Protein AF-A0A2Z3GIU0-F1 (afdb_monomer_lite)

Secondary structure (DSSP, 8-state):
---------HHHHHHHHHHHHHHHHHHHHHHHHHSHHHHHHHHHHHHHHHSEEEEETTEEEEEEEEEEEEEEEE-SSS-EEEEEEEEEEEEEESS--TT-EEEEEEHHHHHHHHHHHHHHHHHHHSPP-

Foldseek 3Di:
DDPPPDDDDVVVVVVVVVVVLLVLCVVLVVCCVVPVLVSLVSLLVNLVVQFKWWDAQFWTWHFDAAKFWKWKWWPLPHTDTDTDIDGGDTDITHRDDRSTTMMIGTPVSVVSSVVSVVVSVVVVPDPDD

Structure (mmCIF, N/CA/C/O backbone):
data_AF-A0A2Z3GIU0-F1
#
_entry.id   AF-A0A2Z3GIU0-F1
#
loop_
_atom_site.group_PDB
_atom_site.id
_atom_site.type_symbol
_atom_site.label_atom_id
_atom_site.label_alt_id
_atom_site.label_comp_id
_atom_site.label_asym_id
_atom_site.label_entity_id
_atom_site.label_seq_id
_atom_site.pdbx_PDB_ins_code
_atom_site.Cartn_x
_atom_site.Cartn_y
_atom_site.Cartn_z
_atom_site.occupancy
_atom_site.B_iso_or_equiv
_atom_site.auth_seq_id
_atom_site.auth_comp_id
_atom_site.auth_asym_id
_atom_site.auth_atom_id
_atom_site.pdbx_PDB_model_num
ATOM 1 N N . MET A 1 1 ? 1.216 46.117 -12.557 1.00 43.56 1 MET A N 1
ATOM 2 C CA . MET A 1 1 ? 1.687 44.964 -11.764 1.00 43.56 1 MET A CA 1
ATOM 3 C C . MET A 1 1 ? 1.303 43.707 -12.533 1.00 43.56 1 MET A C 1
ATOM 5 O O . MET A 1 1 ? 0.147 43.316 -12.497 1.00 43.56 1 MET A O 1
ATOM 9 N N . VAL A 1 2 ? 2.209 43.171 -13.357 1.00 43.62 2 VAL A N 1
ATOM 10 C CA . VAL A 1 2 ? 1.946 41.941 -14.123 1.00 43.62 2 VAL A CA 1
ATOM 11 C C . VAL A 1 2 ? 2.096 40.780 -13.147 1.00 43.62 2 VAL A C 1
ATOM 13 O O . VAL A 1 2 ? 3.169 40.601 -12.576 1.00 43.62 2 VAL A O 1
ATOM 16 N N . ALA A 1 3 ? 1.016 40.040 -12.898 1.00 50.03 3 ALA A N 1
ATOM 17 C CA . ALA A 1 3 ? 1.093 38.806 -12.133 1.00 50.03 3 ALA A CA 1
ATOM 18 C C . ALA A 1 3 ? 1.968 37.824 -12.920 1.00 50.03 3 ALA A C 1
ATOM 20 O O . ALA A 1 3 ? 1.613 37.403 -14.020 1.00 50.03 3 ALA A O 1
ATOM 21 N N . HIS A 1 4 ? 3.140 37.508 -12.380 1.00 51.22 4 HIS A N 1
ATOM 22 C CA . HIS A 1 4 ? 4.014 36.488 -12.933 1.00 51.22 4 HIS A CA 1
ATOM 23 C C . HIS A 1 4 ? 3.329 35.137 -12.690 1.00 51.22 4 HIS A C 1
ATOM 25 O O . HIS A 1 4 ? 3.428 34.569 -11.606 1.00 51.22 4 HIS A O 1
ATOM 31 N N . VAL A 1 5 ? 2.566 34.649 -13.670 1.00 61.22 5 VAL A N 1
ATOM 32 C CA . VAL A 1 5 ? 1.986 33.303 -13.615 1.00 61.22 5 VAL A CA 1
ATOM 33 C C . VAL A 1 5 ? 3.149 32.330 -13.749 1.00 61.22 5 VAL A C 1
ATOM 35 O O . VAL A 1 5 ? 3.706 32.148 -14.831 1.00 61.22 5 VAL A O 1
ATOM 38 N N . GLN A 1 6 ? 3.597 31.776 -12.626 1.00 70.44 6 GLN A N 1
ATOM 39 C CA . GLN A 1 6 ? 4.570 30.696 -12.645 1.00 70.44 6 GLN A CA 1
ATOM 40 C C . GLN A 1 6 ? 3.846 29.434 -13.110 1.00 70.44 6 GLN A C 1
ATOM 42 O O . GLN A 1 6 ? 2.909 28.969 -12.462 1.00 70.44 6 GLN A O 1
ATOM 47 N N . ASN A 1 7 ? 4.255 28.902 -14.261 1.00 77.06 7 ASN A N 1
ATOM 48 C CA . ASN A 1 7 ? 3.753 27.627 -14.753 1.00 77.06 7 ASN A CA 1
ATOM 49 C C . ASN A 1 7 ? 4.174 26.528 -13.772 1.00 77.06 7 ASN A C 1
ATOM 51 O O . ASN A 1 7 ? 5.360 26.214 -13.654 1.00 77.06 7 ASN A O 1
ATOM 55 N N . VAL A 1 8 ? 3.210 25.945 -13.059 1.00 75.81 8 VAL A N 1
ATOM 56 C CA . VAL A 1 8 ? 3.462 24.768 -12.224 1.00 75.81 8 VAL A CA 1
ATOM 57 C C . VAL A 1 8 ? 3.662 23.581 -13.157 1.00 75.81 8 VAL A C 1
ATOM 59 O O . VAL A 1 8 ? 2.750 23.191 -13.884 1.00 75.81 8 VAL A O 1
ATOM 62 N N . SER A 1 9 ? 4.865 23.010 -13.157 1.00 86.12 9 SER A N 1
ATOM 63 C CA . SER A 1 9 ? 5.136 21.795 -13.926 1.00 86.12 9 SER A CA 1
ATOM 64 C C . SER A 1 9 ? 4.285 20.631 -13.409 1.00 86.12 9 SER A C 1
ATOM 66 O O . SER A 1 9 ? 4.146 20.444 -12.198 1.00 86.12 9 SER A O 1
ATOM 68 N N . GLY A 1 10 ? 3.751 19.812 -14.321 1.00 82.44 10 GLY A N 1
ATOM 69 C CA . GLY A 1 10 ? 2.910 18.659 -13.978 1.00 82.44 10 GLY A CA 1
ATOM 70 C C . GLY A 1 10 ? 3.590 17.656 -13.039 1.00 82.44 10 GLY A C 1
ATOM 71 O O . GLY A 1 10 ? 2.916 17.008 -12.242 1.00 82.44 10 GLY A O 1
ATOM 72 N N . ILE A 1 11 ? 4.927 17.586 -13.052 1.00 82.00 11 ILE A N 1
ATOM 73 C CA . ILE A 1 11 ? 5.685 16.723 -12.136 1.00 82.00 11 ILE A CA 1
ATOM 74 C C . ILE A 1 11 ? 5.531 17.143 -10.668 1.00 82.00 11 ILE A C 1
ATOM 76 O O . ILE A 1 11 ? 5.440 16.286 -9.793 1.00 82.00 11 ILE A O 1
ATOM 80 N N . TYR A 1 12 ? 5.431 18.446 -10.382 1.00 85.81 12 TYR A N 1
ATOM 81 C CA . TYR A 1 12 ? 5.227 18.926 -9.014 1.00 85.81 12 TYR A CA 1
ATOM 82 C C . TYR A 1 12 ? 3.835 18.561 -8.502 1.00 85.81 12 TYR A C 1
ATOM 84 O O . TYR A 1 12 ? 3.692 18.166 -7.348 1.00 85.81 12 TYR A O 1
ATOM 92 N N . LEU A 1 13 ? 2.820 18.628 -9.368 1.00 88.12 13 LEU A N 1
ATOM 93 C CA . LEU A 1 13 ? 1.462 18.204 -9.027 1.00 88.12 13 LEU A CA 1
ATOM 94 C C . LEU A 1 13 ? 1.406 16.705 -8.712 1.00 88.12 13 LEU A C 1
ATOM 96 O O . LEU A 1 13 ? 0.768 16.317 -7.737 1.00 88.12 13 LEU A O 1
ATOM 100 N N . LEU A 1 14 ? 2.117 15.881 -9.488 1.00 84.75 14 LEU A N 1
ATOM 101 C CA . LEU A 1 14 ? 2.254 14.446 -9.227 1.00 84.75 14 LEU A CA 1
ATOM 102 C C . LEU A 1 14 ? 2.892 14.179 -7.861 1.00 84.75 14 LEU A C 1
ATOM 104 O O . LEU A 1 14 ? 2.320 13.442 -7.065 1.00 84.75 14 LEU A O 1
ATOM 108 N N . ILE A 1 15 ? 4.019 14.825 -7.549 1.00 85.25 15 ILE A N 1
ATOM 109 C CA . ILE A 1 15 ? 4.698 14.656 -6.254 1.00 85.25 15 ILE A CA 1
ATOM 110 C C . ILE A 1 15 ? 3.778 15.054 -5.092 1.00 85.25 15 ILE A C 1
ATOM 112 O O . ILE A 1 15 ? 3.679 14.327 -4.106 1.00 85.25 15 ILE A O 1
ATOM 116 N N . VAL A 1 16 ? 3.065 16.180 -5.202 1.00 89.94 16 VAL A N 1
ATOM 117 C CA . VAL A 1 16 ? 2.114 16.610 -4.164 1.00 89.94 16 VAL A CA 1
ATOM 118 C C . VAL A 1 16 ? 0.991 15.589 -4.001 1.00 89.94 16 VAL A C 1
ATOM 120 O O . VAL A 1 16 ? 0.696 15.185 -2.877 1.00 89.94 16 VAL A O 1
ATOM 123 N N . ALA A 1 17 ? 0.397 15.127 -5.103 1.00 87.88 17 ALA A N 1
ATOM 124 C CA . ALA A 1 17 ? -0.641 14.103 -5.063 1.00 87.88 17 ALA A CA 1
ATOM 125 C C . ALA A 1 17 ? -0.147 12.817 -4.381 1.00 87.88 17 ALA A C 1
ATOM 127 O O . ALA A 1 17 ? -0.884 12.221 -3.604 1.00 87.88 17 ALA A O 1
ATOM 128 N N . MET A 1 18 ? 1.110 12.431 -4.604 1.00 84.38 18 MET A N 1
ATOM 129 C CA . MET A 1 18 ? 1.739 11.250 -4.008 1.00 84.38 18 MET A CA 1
ATOM 130 C C . MET A 1 18 ? 1.948 11.380 -2.499 1.00 84.38 18 MET A C 1
ATOM 132 O O . MET A 1 18 ? 1.606 10.471 -1.747 1.00 84.38 18 MET A O 1
ATOM 136 N N . VAL A 1 19 ? 2.452 12.524 -2.037 1.00 86.94 19 VAL A N 1
ATOM 137 C CA . VAL A 1 19 ? 2.600 12.786 -0.597 1.00 86.94 19 VAL A CA 1
ATOM 138 C C . VAL A 1 19 ? 1.236 12.783 0.092 1.00 86.94 19 VAL A C 1
ATOM 140 O O . VAL A 1 19 ? 1.080 12.199 1.165 1.00 86.94 19 VAL A O 1
ATOM 143 N N . LEU A 1 20 ? 0.226 13.387 -0.540 1.00 91.00 20 LEU A N 1
ATOM 144 C CA . LEU A 1 20 ? -1.147 13.359 -0.037 1.00 91.00 20 LEU A CA 1
ATOM 145 C C . LEU A 1 20 ? -1.721 11.940 -0.022 1.00 91.00 20 LEU A C 1
ATOM 147 O O . LEU A 1 20 ? -2.447 11.590 0.905 1.00 91.00 20 LEU A O 1
ATOM 151 N N . TRP A 1 21 ? -1.378 11.122 -1.015 1.00 88.75 21 TRP A N 1
ATOM 152 C CA . TRP A 1 21 ? -1.809 9.733 -1.109 1.00 88.75 21 TRP A CA 1
ATOM 153 C C . TRP A 1 21 ? -1.237 8.871 0.025 1.00 88.75 21 TRP A C 1
ATOM 155 O O . TRP A 1 21 ? -1.971 8.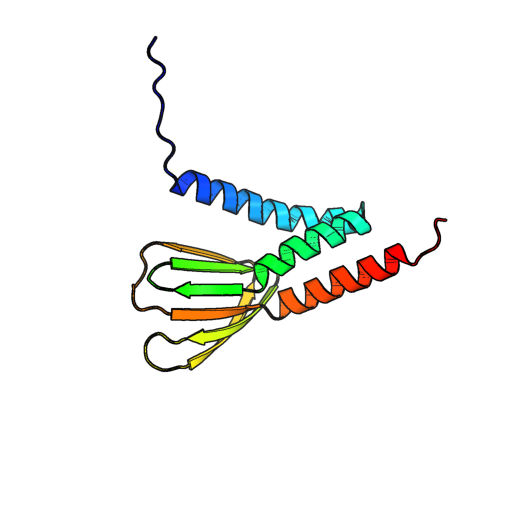141 0.692 1.00 88.75 21 TRP A O 1
ATOM 165 N N . GLU A 1 22 ? 0.056 9.005 0.319 1.00 86.94 22 GLU A N 1
ATOM 166 C CA . GLU A 1 22 ? 0.664 8.350 1.484 1.00 86.94 22 GLU A CA 1
ATOM 167 C C . GLU A 1 22 ? 0.060 8.857 2.800 1.00 86.94 22 GLU A C 1
ATOM 169 O O . GLU A 1 22 ? -0.278 8.072 3.690 1.00 86.94 22 GLU A O 1
ATOM 174 N N . GLY A 1 23 ? -0.171 10.170 2.903 1.00 91.19 23 GLY A N 1
ATOM 175 C CA . GLY A 1 23 ? -0.866 10.767 4.042 1.00 91.19 23 GLY A CA 1
ATOM 176 C C . GLY A 1 23 ? -2.281 10.210 4.235 1.00 91.19 23 GLY A C 1
ATOM 177 O O . GLY A 1 23 ? -2.689 9.936 5.365 1.00 91.19 23 GLY A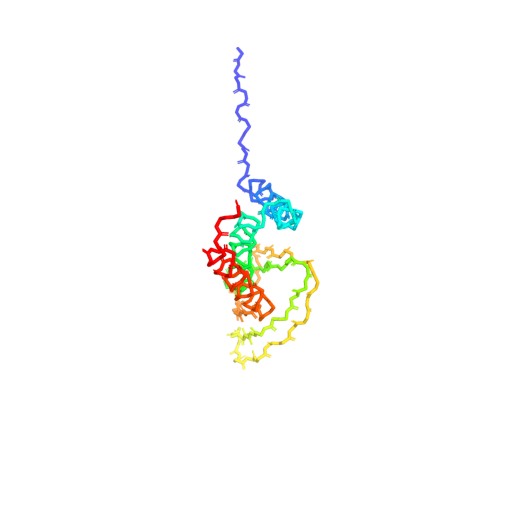 O 1
ATOM 178 N N . PHE A 1 24 ? -3.015 9.974 3.144 1.00 92.94 24 PHE A N 1
ATOM 179 C CA . PHE A 1 24 ? -4.338 9.351 3.168 1.00 92.94 24 PHE A CA 1
ATOM 180 C C . PHE A 1 24 ? -4.290 7.930 3.740 1.00 92.94 24 PHE A C 1
ATOM 182 O O . PHE A 1 24 ? -5.132 7.571 4.568 1.00 92.94 24 PHE A O 1
ATOM 189 N N . SER A 1 25 ? -3.282 7.143 3.367 1.00 93.50 25 SER A N 1
ATOM 190 C CA . SER A 1 25 ? -3.073 5.799 3.911 1.00 93.50 25 SER A CA 1
ATOM 191 C C . SER A 1 25 ? -2.868 5.808 5.426 1.00 93.50 25 SER A C 1
ATOM 193 O O . SER A 1 25 ? -3.530 5.061 6.151 1.00 93.50 25 SER A O 1
ATOM 195 N N . ILE A 1 26 ? -2.020 6.715 5.922 1.00 93.44 26 ILE A N 1
ATOM 196 C CA . ILE A 1 26 ? -1.777 6.890 7.360 1.00 93.44 26 ILE A CA 1
ATOM 197 C C . ILE A 1 26 ? -3.061 7.337 8.069 1.00 93.44 26 ILE A C 1
ATOM 199 O O . ILE A 1 26 ? -3.401 6.795 9.119 1.00 93.44 26 ILE A O 1
ATOM 203 N N . TYR A 1 27 ? -3.807 8.278 7.483 1.00 95.56 27 TYR A N 1
ATOM 204 C CA . TYR A 1 27 ? -5.066 8.783 8.038 1.00 95.56 27 TYR A CA 1
ATOM 205 C C . TYR A 1 27 ? -6.135 7.692 8.199 1.00 95.56 27 TYR A C 1
ATOM 207 O O . TYR A 1 27 ? -6.891 7.703 9.174 1.00 95.56 27 TYR A O 1
ATOM 215 N N . CYS A 1 28 ? -6.189 6.726 7.279 1.00 94.69 28 CYS A N 1
ATOM 216 C CA . CYS A 1 28 ? -7.150 5.628 7.349 1.00 94.69 28 CYS A CA 1
ATOM 217 C C . CYS A 1 28 ? -7.012 4.805 8.642 1.00 94.69 28 CYS A C 1
ATOM 219 O O . CYS A 1 28 ? -8.029 4.410 9.210 1.00 94.69 28 CYS A O 1
ATOM 221 N N . GLY A 1 29 ? -5.787 4.592 9.140 1.00 90.75 29 GLY A N 1
ATOM 222 C CA . GLY A 1 29 ? -5.514 3.759 10.318 1.00 90.75 29 GLY A CA 1
ATOM 223 C C . GLY A 1 29 ? -6.236 4.228 11.591 1.00 90.75 29 GLY A C 1
ATOM 224 O O . GLY A 1 29 ? -7.112 3.515 12.086 1.00 90.75 29 GLY A O 1
ATOM 225 N N . PRO A 1 30 ? -5.944 5.431 12.121 1.00 95.94 30 PRO A N 1
ATOM 226 C CA . PRO A 1 30 ? -6.639 5.973 13.289 1.00 95.94 30 PRO A CA 1
ATOM 227 C C . PRO A 1 30 ? -8.151 6.107 13.082 1.00 95.94 30 PRO A C 1
ATOM 229 O O . PRO A 1 30 ? -8.924 5.933 14.026 1.00 95.94 30 PRO A O 1
ATOM 232 N N . LEU A 1 31 ? -8.599 6.372 11.850 1.00 96.25 31 LEU A N 1
ATOM 233 C CA . LEU A 1 31 ? -10.022 6.508 11.557 1.00 96.25 31 LEU A CA 1
ATOM 234 C C . LEU A 1 31 ? -10.785 5.189 11.728 1.00 96.25 31 LEU A C 1
ATOM 236 O O . LEU A 1 31 ? -11.953 5.220 12.108 1.00 96.25 31 LEU A O 1
ATOM 240 N N . VAL A 1 32 ? -10.149 4.035 11.502 1.00 95.75 32 VAL A N 1
ATOM 241 C CA . VAL A 1 32 ? -10.747 2.721 11.805 1.00 95.75 32 VAL A CA 1
ATOM 242 C C . VAL A 1 32 ? -11.015 2.572 13.305 1.00 95.75 32 VAL A C 1
ATOM 244 O O . VAL A 1 32 ? -12.004 1.953 13.682 1.00 95.75 32 VAL A O 1
ATOM 247 N N . LEU A 1 33 ? -10.189 3.177 14.162 1.00 95.19 33 LEU A N 1
ATOM 248 C CA . LEU A 1 33 ? -10.363 3.121 15.617 1.00 95.19 33 LEU A CA 1
ATOM 249 C C . LEU A 1 33 ? -11.425 4.112 16.116 1.00 95.19 33 LEU A C 1
ATOM 251 O O . LEU A 1 33 ? -12.182 3.797 17.026 1.00 95.19 33 LEU A O 1
ATOM 255 N N . GLN A 1 34 ? -11.490 5.305 15.520 1.00 95.81 34 GLN A N 1
ATOM 256 C CA . GLN A 1 34 ? -12.391 6.380 15.959 1.00 95.81 34 GLN A CA 1
ATOM 257 C C . GLN A 1 34 ? -13.787 6.301 15.328 1.00 95.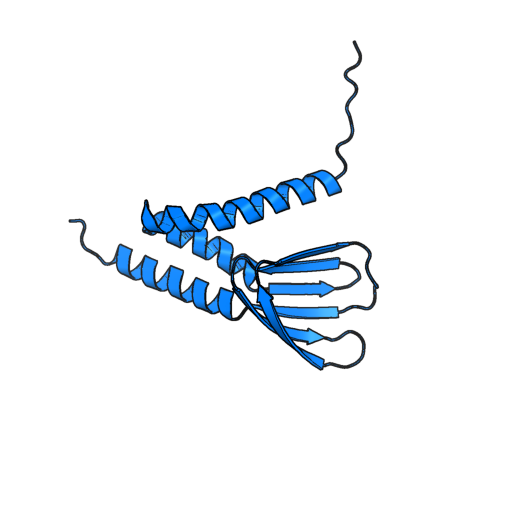81 34 GLN A C 1
ATOM 259 O O . GLN A 1 34 ? -14.788 6.603 15.969 1.00 95.81 34 GLN A O 1
ATOM 264 N N . GLN A 1 35 ? -13.859 5.944 14.044 1.00 95.81 35 GLN A N 1
ATOM 265 C CA . GLN A 1 35 ? -15.088 5.889 13.248 1.00 95.81 35 GLN A CA 1
ATOM 266 C C . GLN A 1 35 ? -15.076 4.618 12.382 1.00 95.81 35 GLN A C 1
ATOM 268 O O . GLN A 1 35 ? -14.928 4.717 11.159 1.00 95.81 35 GLN A O 1
ATOM 273 N N . PRO A 1 36 ? -15.252 3.420 12.974 1.00 94.50 36 PRO A N 1
ATOM 274 C CA . PRO A 1 36 ? -14.947 2.145 12.323 1.00 94.50 36 PRO A CA 1
ATOM 275 C C . PRO A 1 36 ? -15.568 1.970 10.939 1.00 94.50 36 PRO A C 1
ATOM 277 O O . PRO A 1 36 ? -14.872 1.651 9.979 1.00 94.50 36 PRO A O 1
ATOM 280 N N . ALA A 1 37 ? -16.859 2.272 10.785 1.00 95.19 37 ALA A N 1
ATOM 281 C CA . ALA A 1 37 ? -17.533 2.140 9.495 1.00 95.19 37 ALA A CA 1
ATOM 282 C C . ALA A 1 37 ? -16.936 3.060 8.413 1.00 95.19 37 ALA A C 1
ATOM 284 O O . ALA A 1 37 ? -16.804 2.661 7.255 1.00 95.19 37 ALA A O 1
ATOM 285 N N . ARG A 1 38 ? -16.559 4.293 8.771 1.00 95.75 38 ARG A N 1
ATOM 286 C CA . ARG A 1 38 ? -15.931 5.245 7.846 1.00 95.75 38 ARG A CA 1
ATOM 287 C C . ARG A 1 38 ? -14.478 4.864 7.571 1.00 95.75 38 ARG A C 1
ATOM 289 O O . ARG A 1 38 ? -14.079 4.831 6.410 1.00 95.75 38 ARG A O 1
ATOM 296 N N . GLY A 1 39 ? -13.721 4.537 8.616 1.00 96.75 39 GLY A N 1
ATOM 297 C CA . GLY A 1 39 ? -12.331 4.102 8.524 1.00 96.75 39 GLY A CA 1
ATOM 298 C C . GLY A 1 39 ? -12.161 2.866 7.651 1.00 96.75 39 GLY A C 1
ATOM 299 O O . GLY A 1 39 ? -11.300 2.860 6.777 1.00 96.75 39 GLY A O 1
ATOM 300 N N . LEU A 1 40 ? -13.029 1.861 7.800 1.00 97.50 40 LEU A N 1
ATOM 301 C CA . LEU A 1 40 ? -13.004 0.650 6.974 1.00 97.50 40 LEU A CA 1
ATOM 302 C C . LEU A 1 40 ? -13.343 0.936 5.508 1.00 97.50 40 LEU A C 1
ATOM 304 O O . LEU A 1 40 ? -12.715 0.363 4.622 1.00 97.50 40 LEU A O 1
ATOM 308 N N . ARG A 1 41 ? -14.286 1.849 5.228 1.00 97.00 41 ARG A N 1
ATOM 309 C CA . ARG A 1 41 ? -14.599 2.262 3.845 1.00 97.00 41 ARG A CA 1
ATOM 310 C C . ARG A 1 41 ? -13.414 2.953 3.177 1.00 97.00 41 ARG A C 1
ATOM 312 O O . ARG A 1 41 ? -13.104 2.630 2.036 1.00 97.00 41 ARG A O 1
ATOM 319 N N . LEU A 1 42 ? -12.754 3.882 3.869 1.00 97.31 42 LEU A N 1
ATOM 320 C CA . LEU A 1 42 ? -11.584 4.572 3.315 1.00 97.31 42 LEU A CA 1
ATOM 321 C C . LEU A 1 42 ? -10.379 3.633 3.192 1.00 97.31 42 LEU A C 1
ATOM 323 O O . LEU A 1 42 ? -9.713 3.633 2.160 1.00 97.31 42 LEU A O 1
ATOM 327 N N . SER A 1 43 ? -10.168 2.760 4.180 1.00 97.38 43 SER A N 1
ATOM 328 C CA . SER A 1 43 ? -9.133 1.724 4.123 1.00 97.38 43 SER A CA 1
ATOM 329 C C . SER A 1 43 ? -9.350 0.785 2.937 1.00 97.38 43 SER A C 1
ATOM 331 O O . SER A 1 43 ? -8.396 0.480 2.233 1.00 97.38 43 SER A O 1
ATOM 333 N N . ALA A 1 44 ? -10.591 0.380 2.647 1.00 97.56 44 ALA A N 1
ATOM 334 C CA . ALA A 1 44 ? -10.903 -0.434 1.473 1.00 97.56 44 ALA A CA 1
ATOM 335 C C . ALA A 1 44 ? -10.512 0.265 0.158 1.00 97.56 44 ALA A C 1
ATOM 337 O O . ALA A 1 44 ? -9.905 -0.360 -0.707 1.00 97.56 44 ALA A O 1
ATOM 338 N N . ILE A 1 45 ? -10.788 1.567 0.021 1.00 96.75 45 ILE A N 1
ATOM 339 C CA . ILE A 1 45 ? -10.356 2.346 -1.153 1.00 96.75 45 ILE A CA 1
ATOM 340 C C . ILE A 1 45 ? -8.826 2.354 -1.254 1.00 96.75 45 ILE A C 1
ATOM 342 O O . ILE A 1 45 ? -8.277 2.090 -2.322 1.00 96.75 45 ILE A O 1
ATOM 346 N N . ASN A 1 46 ? -8.138 2.587 -0.133 1.00 96.31 46 ASN A N 1
ATOM 347 C CA . ASN A 1 46 ? -6.680 2.575 -0.085 1.00 96.31 46 ASN A CA 1
ATOM 348 C C . ASN A 1 46 ? -6.092 1.218 -0.508 1.00 96.31 46 ASN A C 1
ATOM 350 O O . ASN A 1 46 ? -5.129 1.171 -1.268 1.00 96.31 46 ASN A O 1
ATOM 354 N N . GLN A 1 47 ? -6.689 0.111 -0.053 1.00 97.12 47 GLN A N 1
ATOM 355 C CA . GLN A 1 47 ? -6.238 -1.233 -0.413 1.00 97.12 47 GLN A CA 1
ATOM 356 C C . GLN A 1 47 ? -6.517 -1.569 -1.877 1.00 97.12 47 GLN A C 1
ATOM 358 O O . GLN A 1 47 ? -5.653 -2.141 -2.531 1.00 97.12 47 GLN A O 1
ATOM 363 N N . ALA A 1 48 ? -7.670 -1.174 -2.426 1.00 96.81 48 ALA A N 1
ATOM 364 C CA . ALA A 1 48 ? -7.996 -1.410 -3.835 1.00 96.81 48 ALA A CA 1
ATOM 365 C C . ALA A 1 48 ? -6.939 -0.822 -4.784 1.00 96.81 48 ALA A C 1
ATOM 367 O O . ALA A 1 48 ? -6.585 -1.435 -5.788 1.00 96.81 48 ALA A O 1
ATOM 368 N N . MET A 1 49 ? -6.387 0.332 -4.422 1.00 94.56 49 MET A N 1
ATOM 369 C CA . MET A 1 49 ? -5.355 1.018 -5.197 1.00 94.56 49 MET A CA 1
ATOM 370 C C . MET A 1 49 ? -3.974 0.360 -5.082 1.00 94.56 49 MET A C 1
ATOM 372 O O . MET A 1 49 ? -3.170 0.479 -5.999 1.00 94.56 49 MET A O 1
ATOM 376 N N . GLN A 1 50 ? -3.706 -0.368 -3.994 1.00 95.94 50 GLN A N 1
ATOM 377 C CA . GLN A 1 50 ? -2.470 -1.140 -3.815 1.00 95.94 50 GLN A CA 1
ATOM 378 C C . GLN A 1 50 ? -2.495 -2.491 -4.542 1.00 95.94 50 GLN A C 1
ATOM 380 O O . GLN A 1 50 ? -1.460 -3.149 -4.611 1.00 95.94 50 GLN A O 1
ATOM 385 N N . ILE A 1 51 ? -3.654 -2.940 -5.052 1.00 97.75 51 ILE A N 1
ATOM 386 C CA . ILE A 1 51 ? -3.790 -4.270 -5.666 1.00 97.75 51 ILE A CA 1
ATOM 387 C C . ILE A 1 51 ? -2.890 -4.399 -6.880 1.00 97.75 51 ILE A C 1
ATOM 389 O O . ILE A 1 51 ? -2.230 -5.420 -7.004 1.00 97.75 51 ILE A O 1
ATOM 393 N N . PHE A 1 52 ? -2.859 -3.407 -7.763 1.00 96.44 52 PHE A N 1
ATOM 394 C CA . PHE A 1 52 ? -2.144 -3.513 -9.028 1.00 96.44 52 PHE A CA 1
ATOM 395 C C . PHE A 1 52 ? -0.855 -2.701 -9.003 1.00 96.44 52 PHE A C 1
ATOM 397 O O . PHE A 1 52 ? -0.831 -1.545 -8.592 1.00 96.44 52 PHE A O 1
ATOM 404 N N . SER A 1 53 ? 0.209 -3.305 -9.516 1.00 95.31 53 SER A N 1
ATOM 405 C CA . SER A 1 53 ? 1.437 -2.614 -9.890 1.00 95.31 53 SER A CA 1
ATOM 406 C C . SER A 1 53 ? 1.762 -2.929 -11.337 1.00 95.31 53 SER A C 1
ATOM 408 O O . SER A 1 53 ? 1.532 -4.053 -11.788 1.00 95.31 53 SER A O 1
ATOM 410 N N . PHE A 1 54 ? 2.357 -1.986 -12.045 1.00 94.62 54 PHE A N 1
ATOM 411 C CA . PHE A 1 54 ? 2.801 -2.218 -13.409 1.00 94.62 54 PHE A CA 1
ATOM 412 C C . PHE A 1 54 ? 4.046 -1.403 -13.726 1.00 94.62 54 PHE A C 1
ATOM 414 O O . PHE A 1 54 ? 4.260 -0.333 -13.159 1.00 94.62 54 PHE A O 1
ATOM 421 N N . ALA A 1 55 ? 4.829 -1.889 -14.679 1.00 93.38 55 ALA A N 1
ATOM 422 C CA . ALA A 1 55 ? 5.751 -1.075 -15.448 1.00 93.38 55 ALA A CA 1
ATOM 423 C C . ALA A 1 55 ? 5.534 -1.393 -16.922 1.00 93.38 55 ALA A C 1
ATOM 425 O O . ALA A 1 55 ? 5.605 -2.554 -17.290 1.00 93.38 55 ALA A O 1
ATOM 426 N N . VAL A 1 56 ? 5.193 -0.410 -17.746 1.00 91.75 56 VAL A N 1
ATOM 427 C CA . VAL A 1 56 ? 4.918 -0.592 -19.172 1.00 91.75 56 VAL A CA 1
ATOM 428 C C . VAL A 1 56 ? 5.442 0.625 -19.923 1.00 91.75 56 VAL A C 1
ATOM 430 O O . VAL A 1 56 ? 5.071 1.754 -19.602 1.00 91.75 56 VAL A O 1
ATOM 433 N N . ASN A 1 57 ? 6.266 0.395 -20.948 1.00 87.25 57 ASN A N 1
ATOM 434 C CA . ASN A 1 57 ? 6.705 1.416 -21.905 1.00 87.25 57 ASN A CA 1
ATOM 435 C C . ASN A 1 57 ? 7.298 2.676 -21.242 1.00 87.25 57 ASN A C 1
ATOM 437 O O . ASN A 1 57 ? 6.872 3.802 -21.500 1.00 87.25 57 ASN A O 1
ATOM 441 N N . GLY A 1 58 ? 8.241 2.474 -20.319 1.00 85.38 58 GLY A N 1
ATOM 442 C CA . GLY A 1 58 ? 8.922 3.553 -19.600 1.00 85.38 58 GLY A CA 1
ATOM 443 C C . GLY A 1 58 ? 8.120 4.219 -18.476 1.00 85.38 58 GLY A C 1
ATOM 444 O O . GLY A 1 58 ? 8.662 5.091 -17.791 1.00 85.38 58 GLY A O 1
ATOM 445 N N . TYR A 1 59 ? 6.877 3.793 -18.234 1.00 88.88 59 TYR A N 1
ATOM 446 C CA . TYR A 1 59 ? 6.078 4.196 -17.076 1.00 88.88 59 TYR A CA 1
ATOM 447 C C . TYR A 1 59 ? 6.016 3.070 -16.058 1.00 88.88 59 TYR A C 1
ATOM 449 O O . TYR A 1 59 ? 5.795 1.925 -16.427 1.00 88.88 59 TYR A O 1
ATOM 457 N N . ALA A 1 60 ? 6.143 3.385 -14.774 1.00 91.00 60 ALA A N 1
ATOM 458 C CA . ALA A 1 60 ? 5.926 2.427 -13.700 1.00 91.00 60 ALA A CA 1
ATOM 459 C C . ALA A 1 60 ? 5.092 3.043 -12.584 1.00 91.00 60 ALA A C 1
ATOM 461 O O . ALA A 1 60 ? 5.271 4.216 -12.264 1.00 91.00 60 ALA A O 1
ATOM 462 N N . LEU A 1 61 ? 4.213 2.239 -11.992 1.00 91.25 61 LEU A N 1
ATOM 463 C CA . LEU A 1 61 ? 3.473 2.544 -10.778 1.00 91.25 61 LEU A CA 1
ATOM 464 C C . LEU A 1 61 ? 3.480 1.310 -9.878 1.00 91.25 61 LEU A C 1
ATOM 466 O O . LEU A 1 61 ? 2.984 0.241 -10.242 1.00 91.25 61 LEU A O 1
ATOM 470 N N . LYS A 1 62 ? 3.990 1.483 -8.665 1.00 94.06 62 LYS A N 1
ATOM 471 C CA . LYS A 1 62 ? 3.866 0.526 -7.573 1.00 94.06 62 LYS A CA 1
ATOM 472 C C . LYS A 1 62 ? 3.553 1.303 -6.309 1.00 94.06 62 LYS A C 1
ATOM 474 O O . LYS A 1 62 ? 4.289 2.212 -5.941 1.00 94.06 62 LYS A O 1
ATOM 479 N N . TYR A 1 63 ? 2.470 0.922 -5.651 1.00 94.81 63 TYR A N 1
ATOM 480 C CA . TYR A 1 63 ? 2.051 1.521 -4.397 1.00 94.81 63 TYR A CA 1
ATOM 481 C C . TYR A 1 63 ? 1.766 0.427 -3.368 1.00 94.81 63 TYR A C 1
ATOM 483 O O . TYR A 1 63 ? 0.956 -0.469 -3.595 1.00 94.81 63 TYR A O 1
ATOM 491 N N . VAL A 1 64 ? 2.466 0.496 -2.242 1.00 95.44 64 VAL A N 1
ATOM 492 C CA . VAL A 1 64 ? 2.349 -0.397 -1.092 1.00 95.44 64 VAL A CA 1
ATOM 493 C C . VAL A 1 64 ? 2.479 0.466 0.154 1.00 95.44 64 VAL A C 1
ATOM 495 O O . VAL A 1 64 ? 3.506 1.104 0.341 1.00 95.44 64 VAL A O 1
ATOM 498 N N . ALA A 1 65 ? 1.495 0.444 1.046 1.00 93.88 65 ALA A N 1
ATOM 499 C CA . ALA A 1 65 ? 1.588 1.103 2.343 1.00 93.88 65 ALA A CA 1
ATOM 500 C C . ALA A 1 65 ? 1.532 0.063 3.466 1.00 93.88 65 ALA A C 1
ATOM 502 O O . ALA A 1 65 ? 0.548 -0.663 3.613 1.00 93.88 65 ALA A O 1
ATOM 503 N N . GLY A 1 66 ? 2.595 -0.010 4.269 1.00 92.31 66 GLY A N 1
ATOM 504 C CA . GLY A 1 66 ? 2.780 -1.054 5.273 1.00 92.31 66 GLY A CA 1
ATOM 505 C C . GLY A 1 66 ? 3.560 -2.235 4.705 1.00 92.31 66 GLY A C 1
ATOM 506 O O . GLY A 1 66 ? 4.741 -2.101 4.407 1.00 92.31 66 GLY A O 1
ATOM 507 N N . ALA A 1 67 ? 2.925 -3.397 4.574 1.00 94.12 67 ALA A N 1
ATOM 508 C CA . ALA A 1 67 ? 3.557 -4.603 4.042 1.00 94.12 67 ALA A CA 1
ATOM 509 C C . ALA A 1 67 ? 2.859 -5.062 2.759 1.00 94.12 67 ALA A C 1
ATOM 511 O O . ALA A 1 67 ? 1.638 -4.987 2.638 1.00 94.12 67 ALA A O 1
ATOM 512 N N . GLY A 1 68 ? 3.641 -5.567 1.812 1.00 96.50 68 GLY A N 1
ATOM 513 C CA . GLY A 1 68 ? 3.171 -6.078 0.535 1.00 96.50 68 GLY A CA 1
ATOM 514 C C . GLY A 1 68 ? 3.844 -7.394 0.178 1.00 96.50 68 GLY A C 1
ATOM 515 O O . GLY A 1 68 ? 5.040 -7.586 0.406 1.00 96.50 68 GLY A O 1
ATOM 516 N N . PHE A 1 69 ? 3.056 -8.281 -0.418 1.00 97.75 69 PHE A N 1
ATOM 517 C CA . PHE A 1 69 ? 3.529 -9.503 -1.055 1.00 97.75 69 PHE A CA 1
ATOM 518 C C . PHE A 1 69 ? 3.060 -9.475 -2.503 1.00 97.75 69 PHE A C 1
ATOM 520 O O . PHE A 1 69 ? 1.872 -9.636 -2.784 1.00 97.75 69 PHE A O 1
ATOM 527 N N . MET A 1 70 ? 3.994 -9.189 -3.402 1.00 97.38 70 MET A N 1
ATOM 528 C CA . MET A 1 70 ? 3.734 -8.978 -4.816 1.00 97.38 70 MET A CA 1
ATOM 529 C C . MET A 1 70 ? 3.970 -10.271 -5.582 1.00 97.38 70 MET A C 1
ATOM 531 O O . MET A 1 70 ? 5.078 -10.807 -5.551 1.00 97.38 70 MET A O 1
ATOM 535 N N . LEU A 1 71 ? 2.956 -10.715 -6.316 1.00 97.38 71 LEU A N 1
ATOM 536 C CA . LEU A 1 71 ? 3.074 -11.763 -7.325 1.00 97.38 71 LEU A CA 1
ATOM 537 C C . LEU A 1 71 ? 2.895 -11.136 -8.699 1.00 97.38 71 LEU A C 1
ATOM 539 O O . LEU A 1 71 ? 1.953 -10.375 -8.899 1.00 97.38 71 LEU A O 1
ATOM 543 N N . GLY A 1 72 ? 3.773 -11.436 -9.645 1.00 95.94 72 GLY A N 1
ATOM 544 C CA . GLY A 1 72 ? 3.739 -10.779 -10.943 1.00 95.94 72 GLY A CA 1
ATOM 545 C C . GLY A 1 72 ? 4.406 -11.556 -12.060 1.00 95.94 72 GLY A C 1
ATOM 546 O O . GLY A 1 72 ? 4.876 -12.678 -11.878 1.00 95.94 72 GLY A O 1
ATOM 547 N N . MET A 1 73 ? 4.443 -10.929 -13.228 1.00 96.12 73 MET A N 1
ATOM 548 C CA . MET A 1 73 ? 5.147 -11.416 -14.404 1.00 96.12 73 MET A CA 1
ATOM 549 C C . MET A 1 73 ? 5.983 -10.295 -15.010 1.00 96.12 73 MET A C 1
ATOM 551 O O . MET A 1 73 ? 5.509 -9.167 -15.139 1.00 96.12 73 MET A O 1
ATOM 555 N N . ASP A 1 74 ? 7.205 -10.632 -15.400 1.00 94.75 74 ASP A N 1
ATOM 556 C CA . ASP A 1 74 ? 8.045 -9.856 -16.303 1.00 94.75 74 ASP A CA 1
ATOM 557 C C . ASP A 1 74 ? 7.879 -10.418 -17.717 1.00 94.75 74 ASP A C 1
ATOM 559 O O . ASP A 1 74 ? 8.101 -11.605 -17.952 1.00 94.75 74 ASP A O 1
ATOM 563 N N . LEU A 1 75 ? 7.435 -9.569 -18.634 1.00 93.31 75 LEU A N 1
ATOM 564 C CA . LEU A 1 75 ? 7.131 -9.862 -20.031 1.00 93.31 75 LEU A CA 1
ATOM 565 C C . LEU A 1 75 ? 8.095 -9.141 -20.990 1.00 93.31 75 LEU A C 1
ATOM 567 O O . LEU A 1 75 ? 7.859 -9.145 -22.192 1.00 93.31 75 LEU A O 1
ATOM 571 N N . THR A 1 76 ? 9.172 -8.539 -20.475 1.00 89.50 76 THR A N 1
ATOM 572 C CA . THR A 1 76 ? 10.113 -7.692 -21.235 1.00 89.50 76 THR A CA 1
ATOM 573 C C . THR A 1 76 ? 10.776 -8.424 -22.405 1.00 89.50 76 THR A C 1
ATOM 575 O O . THR A 1 76 ? 10.955 -7.858 -23.476 1.00 89.50 76 THR A O 1
ATOM 578 N N . ALA A 1 77 ? 11.134 -9.698 -22.225 1.00 88.00 77 ALA A N 1
ATOM 579 C CA . ALA A 1 77 ? 11.728 -10.514 -23.290 1.00 88.00 77 ALA A CA 1
ATOM 580 C C . ALA A 1 77 ? 11.111 -11.914 -23.347 1.00 88.00 77 ALA A C 1
ATOM 582 O O . ALA A 1 77 ? 10.544 -12.319 -24.357 1.00 88.00 77 ALA A O 1
ATOM 583 N N . ALA A 1 78 ? 11.195 -12.650 -22.238 1.00 90.31 78 ALA A N 1
ATOM 584 C CA . ALA A 1 78 ? 10.536 -13.937 -22.055 1.00 90.31 78 ALA A CA 1
ATOM 585 C C . ALA A 1 78 ? 9.739 -13.899 -20.744 1.00 90.31 78 ALA A C 1
ATOM 587 O O . ALA A 1 78 ? 10.273 -13.368 -19.766 1.00 90.31 78 ALA A O 1
ATOM 588 N N . PRO A 1 79 ? 8.516 -14.466 -20.695 1.00 92.94 79 PRO A N 1
ATOM 589 C CA . PRO A 1 79 ? 7.703 -14.471 -19.486 1.00 92.94 79 PRO A CA 1
ATOM 590 C C . PRO A 1 79 ? 8.442 -15.090 -18.295 1.00 92.94 79 PRO A C 1
ATOM 592 O O . PRO A 1 79 ? 8.811 -16.266 -18.323 1.00 92.94 79 PRO A O 1
ATOM 595 N N . LYS A 1 80 ? 8.643 -14.306 -17.235 1.00 96.31 80 LYS A N 1
ATOM 596 C CA . LYS A 1 80 ? 9.239 -14.745 -15.968 1.00 96.31 80 LYS A CA 1
ATOM 597 C C . LYS A 1 80 ? 8.308 -14.413 -14.818 1.00 96.31 80 LYS A C 1
ATOM 599 O O . LYS A 1 80 ? 7.786 -13.308 -14.735 1.00 96.31 80 LYS A O 1
ATOM 604 N N . PHE A 1 81 ? 8.128 -15.359 -13.906 1.00 96.38 81 PHE A N 1
ATOM 605 C CA . PHE A 1 81 ? 7.361 -15.120 -12.691 1.00 96.38 81 PHE A CA 1
ATOM 606 C C . PHE A 1 81 ? 8.168 -14.280 -11.693 1.00 96.38 81 PHE A C 1
ATOM 608 O O . PHE A 1 81 ? 9.354 -14.535 -11.481 1.00 96.38 81 PHE A O 1
ATOM 615 N N . LEU A 1 82 ? 7.516 -13.303 -11.065 1.00 94.69 82 LEU A N 1
ATOM 616 C CA . LEU A 1 82 ? 8.095 -12.422 -10.056 1.00 94.69 82 LEU A CA 1
ATOM 617 C C . LEU A 1 82 ? 7.393 -12.617 -8.714 1.00 94.69 82 LEU A C 1
ATOM 619 O O . LEU A 1 82 ? 6.165 -12.657 -8.640 1.00 94.69 82 LEU A O 1
ATOM 623 N N . CYS A 1 83 ? 8.180 -12.674 -7.645 1.00 95.81 83 CYS A N 1
ATOM 624 C CA . CYS A 1 83 ? 7.692 -12.775 -6.277 1.00 95.81 83 CYS A CA 1
ATOM 625 C C . CYS A 1 83 ? 8.524 -11.848 -5.391 1.00 95.81 83 CYS A C 1
ATOM 627 O O . CYS A 1 83 ? 9.733 -12.036 -5.284 1.00 95.81 83 CYS A O 1
ATOM 629 N N . ASN A 1 84 ? 7.895 -10.837 -4.786 1.00 94.06 84 ASN A N 1
ATOM 630 C CA . ASN A 1 84 ? 8.601 -9.821 -4.007 1.00 94.06 84 ASN A CA 1
ATOM 631 C C . ASN A 1 84 ? 7.889 -9.524 -2.688 1.00 94.06 84 ASN A C 1
ATOM 633 O O . ASN A 1 84 ? 6.689 -9.256 -2.660 1.00 94.06 84 ASN A O 1
ATOM 637 N N . LEU A 1 85 ? 8.656 -9.475 -1.602 1.00 95.69 85 LEU A N 1
ATOM 638 C CA . LEU A 1 85 ? 8.225 -8.850 -0.356 1.00 95.69 85 LEU A CA 1
ATOM 639 C C . LEU A 1 85 ? 8.619 -7.375 -0.389 1.00 95.69 85 LEU A C 1
ATOM 641 O O . LEU A 1 85 ? 9.690 -7.010 -0.870 1.00 95.69 85 LEU A O 1
ATOM 645 N N . THR A 1 86 ? 7.736 -6.498 0.066 1.00 93.94 86 THR A N 1
ATOM 646 C CA . THR A 1 86 ? 7.987 -5.055 0.070 1.00 93.94 86 THR A CA 1
ATOM 647 C C . THR A 1 86 ? 7.409 -4.446 1.336 1.00 93.94 86 THR A C 1
ATOM 649 O O . THR A 1 86 ? 6.280 -4.746 1.712 1.00 93.94 86 THR A O 1
ATOM 652 N N . LEU A 1 87 ? 8.184 -3.585 1.985 1.00 93.62 87 LEU A N 1
ATOM 653 C CA . LEU A 1 87 ? 7.682 -2.673 3.006 1.00 93.62 87 LEU A CA 1
ATOM 654 C C . LEU A 1 87 ? 7.473 -1.306 2.364 1.00 93.62 87 LEU A C 1
ATOM 656 O O . LEU A 1 87 ? 8.238 -0.964 1.466 1.00 93.62 87 LEU A O 1
ATOM 660 N N . SER A 1 88 ? 6.440 -0.590 2.812 1.00 91.50 88 SER A N 1
ATOM 661 C CA . SER A 1 88 ? 6.025 0.766 2.429 1.00 91.50 88 SER A CA 1
ATOM 662 C C . SER A 1 88 ? 6.817 1.360 1.263 1.00 91.50 88 SER A C 1
ATOM 664 O O . SER A 1 88 ? 7.934 1.843 1.435 1.00 91.50 88 SER A O 1
ATOM 666 N N . SER A 1 89 ? 6.244 1.300 0.069 1.00 91.44 89 SER A N 1
ATOM 667 C CA . SER A 1 89 ? 6.906 1.656 -1.173 1.00 91.44 89 SER A CA 1
ATOM 668 C C . SER A 1 89 ? 5.931 2.361 -2.097 1.00 91.44 89 SER A C 1
ATOM 670 O O . SER A 1 89 ? 4.890 1.814 -2.456 1.00 91.44 89 SER A O 1
ATOM 672 N N . LEU A 1 90 ? 6.328 3.552 -2.527 1.00 91.31 90 LEU A N 1
ATOM 673 C CA . LEU A 1 90 ? 5.716 4.259 -3.633 1.00 91.31 90 LEU A CA 1
ATOM 674 C C . LEU A 1 90 ? 6.778 4.477 -4.700 1.00 91.31 90 LEU A C 1
ATOM 676 O O . LEU A 1 90 ? 7.689 5.285 -4.534 1.00 91.31 90 LEU A O 1
ATOM 680 N N . GLU A 1 91 ? 6.667 3.727 -5.785 1.00 89.06 91 GLU A N 1
ATOM 681 C CA . GLU A 1 91 ? 7.535 3.849 -6.942 1.00 89.06 91 GLU A CA 1
ATOM 682 C C . GLU A 1 91 ? 6.703 4.348 -8.113 1.00 89.06 91 GLU A C 1
ATOM 684 O O . GLU A 1 91 ? 5.763 3.690 -8.562 1.00 89.06 91 GLU A O 1
ATOM 689 N N . ILE A 1 92 ? 7.070 5.524 -8.610 1.00 86.19 92 ILE A N 1
ATOM 690 C CA . ILE A 1 92 ? 6.646 5.983 -9.922 1.00 86.19 92 ILE A CA 1
ATOM 691 C C . ILE A 1 92 ? 7.895 6.226 -10.732 1.00 86.19 92 ILE A C 1
ATOM 693 O O . ILE A 1 92 ? 8.790 6.952 -10.302 1.00 86.19 92 ILE A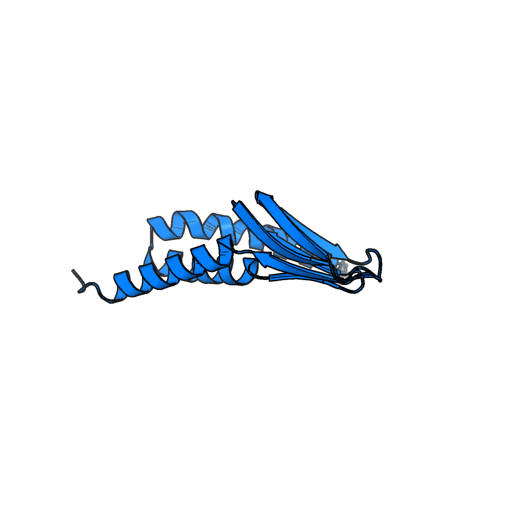 O 1
ATOM 697 N N . THR A 1 93 ? 7.943 5.621 -11.909 1.00 86.12 93 THR A N 1
ATOM 698 C CA . THR A 1 93 ? 8.975 5.951 -12.882 1.00 86.12 93 THR A CA 1
ATOM 699 C C . THR A 1 93 ? 8.335 6.485 -14.146 1.00 86.12 93 THR A C 1
ATOM 701 O O . THR A 1 93 ? 7.301 5.986 -14.579 1.00 86.12 93 THR A O 1
ATOM 704 N N . ILE A 1 94 ? 8.948 7.517 -14.716 1.00 85.38 94 ILE A N 1
ATOM 705 C CA . ILE A 1 94 ? 8.567 8.116 -15.992 1.00 85.38 94 ILE A CA 1
ATOM 706 C C . ILE A 1 94 ? 9.842 8.181 -16.830 1.00 85.38 94 ILE A C 1
ATOM 708 O O . ILE A 1 94 ? 10.877 8.612 -16.322 1.00 85.38 94 ILE A O 1
ATOM 712 N N . ASN A 1 95 ? 9.761 7.773 -18.095 1.00 82.06 95 ASN A N 1
ATOM 713 C CA . ASN A 1 95 ? 10.888 7.722 -19.030 1.00 82.06 95 ASN A CA 1
ATOM 714 C C . ASN A 1 95 ? 12.033 6.777 -18.591 1.00 82.06 95 ASN A C 1
ATOM 716 O O . ASN A 1 95 ? 13.204 7.093 -18.797 1.00 82.06 95 ASN A O 1
ATOM 720 N N . ARG A 1 96 ? 11.716 5.624 -17.975 1.00 67.38 96 ARG A N 1
ATOM 721 C CA . ARG A 1 96 ? 12.675 4.498 -17.854 1.00 67.38 96 ARG A CA 1
ATOM 722 C C . ARG A 1 96 ? 12.727 3.692 -19.159 1.00 67.38 96 ARG A C 1
ATOM 724 O O . ARG A 1 96 ? 11.971 3.986 -20.076 1.00 67.38 96 ARG A O 1
ATOM 731 N N . GLU A 1 97 ? 13.601 2.682 -19.222 1.00 71.12 97 GLU A N 1
ATOM 732 C CA . GLU A 1 97 ? 13.704 1.719 -20.335 1.00 71.12 97 GLU A CA 1
ATOM 733 C C . GLU A 1 97 ? 12.337 1.393 -20.965 1.00 71.12 97 GLU A C 1
ATOM 735 O O . GLU A 1 97 ? 11.412 0.938 -20.286 1.00 71.12 97 GLU A O 1
ATOM 740 N N . HIS A 1 98 ? 12.212 1.650 -22.269 1.00 74.75 98 HIS A N 1
ATOM 741 C CA . HIS A 1 98 ? 10.950 1.538 -23.007 1.00 74.75 98 HIS A CA 1
ATOM 742 C C . HIS A 1 98 ? 10.477 0.092 -23.200 1.00 74.75 98 HIS A C 1
ATOM 744 O O . HIS A 1 98 ? 9.295 -0.133 -23.449 1.00 74.75 98 HIS A O 1
ATOM 750 N N . ASP A 1 99 ? 11.364 -0.883 -23.015 1.00 79.94 99 ASP A N 1
ATOM 751 C CA . ASP A 1 99 ? 11.052 -2.293 -23.253 1.00 79.94 99 ASP A CA 1
ATOM 752 C C . ASP A 1 99 ? 10.494 -2.998 -22.006 1.00 79.94 99 ASP A C 1
ATOM 754 O O . ASP A 1 99 ? 9.954 -4.099 -22.107 1.00 79.94 99 ASP A O 1
ATOM 758 N N . LEU A 1 100 ? 10.575 -2.369 -20.825 1.00 85.88 100 LEU A N 1
ATOM 759 C CA . LEU A 1 100 ? 10.132 -2.977 -19.572 1.00 85.88 100 LEU A CA 1
ATOM 760 C C . LEU A 1 100 ? 8.607 -3.155 -19.560 1.00 85.88 100 LEU A C 1
ATOM 762 O O . LEU A 1 100 ? 7.852 -2.177 -19.578 1.00 85.88 100 LEU A O 1
ATOM 766 N N . VAL A 1 101 ? 8.165 -4.412 -19.460 1.00 92.12 101 VAL A N 1
ATOM 767 C CA . VAL A 1 101 ? 6.756 -4.782 -19.280 1.00 92.12 101 VAL A CA 1
ATOM 768 C C . VAL A 1 101 ? 6.639 -5.715 -18.082 1.00 92.12 101 VAL A C 1
ATOM 770 O O . VAL A 1 101 ? 6.936 -6.899 -18.167 1.00 92.12 101 VAL A O 1
ATOM 773 N N . THR A 1 102 ? 6.180 -5.196 -16.949 1.00 93.19 102 THR A N 1
ATOM 774 C CA . THR A 1 102 ? 5.904 -5.966 -15.737 1.00 93.19 102 THR A CA 1
ATOM 775 C C . THR A 1 102 ? 4.494 -5.686 -15.242 1.00 93.19 102 THR A C 1
ATOM 777 O O . THR A 1 102 ? 4.005 -4.558 -15.303 1.00 93.19 102 THR A O 1
ATOM 780 N N . LEU A 1 103 ? 3.833 -6.720 -14.736 1.00 95.50 103 LEU A N 1
ATOM 781 C CA . LEU A 1 103 ? 2.525 -6.630 -14.092 1.00 95.50 103 LEU A CA 1
ATOM 782 C C . LEU A 1 103 ? 2.592 -7.374 -12.767 1.00 95.50 103 LEU A C 1
ATOM 784 O O . LEU A 1 103 ? 3.190 -8.445 -12.690 1.00 95.50 103 LEU A O 1
ATOM 788 N N . GLY A 1 104 ? 1.973 -6.828 -11.729 1.00 96.38 104 GLY A N 1
ATOM 789 C CA . GLY A 1 104 ? 1.993 -7.416 -10.399 1.00 96.38 104 GLY A CA 1
ATOM 790 C C . GLY A 1 104 ? 0.708 -7.171 -9.627 1.00 96.38 104 GLY A C 1
ATOM 791 O O . GLY A 1 104 ? 0.005 -6.184 -9.848 1.00 96.38 104 GLY A O 1
ATOM 792 N N . ILE A 1 105 ? 0.426 -8.093 -8.713 1.00 97.69 105 ILE A N 1
ATOM 793 C CA . ILE A 1 105 ? -0.700 -8.067 -7.793 1.00 97.69 105 ILE A CA 1
ATOM 794 C C . ILE A 1 105 ? -0.171 -8.119 -6.360 1.00 97.69 105 ILE A C 1
ATOM 796 O O . ILE A 1 105 ? 0.571 -9.037 -6.006 1.00 97.69 105 ILE A O 1
ATOM 800 N N . ASN A 1 106 ? -0.575 -7.165 -5.520 1.00 97.81 106 ASN A N 1
ATOM 801 C CA . ASN A 1 106 ? -0.306 -7.194 -4.086 1.00 97.81 106 ASN A CA 1
ATOM 802 C C . ASN A 1 106 ? -1.336 -8.073 -3.370 1.00 97.81 106 ASN A C 1
ATOM 804 O O . ASN A 1 106 ? -2.461 -7.654 -3.087 1.00 97.81 106 ASN A O 1
ATOM 808 N N . VAL A 1 107 ? -0.943 -9.295 -3.030 1.00 97.94 107 VAL A N 1
ATOM 809 C CA . VAL A 1 107 ? -1.812 -10.267 -2.355 1.00 97.94 107 VAL A CA 1
ATOM 810 C C . VAL A 1 107 ? -2.227 -9.776 -0.965 1.00 97.94 107 VAL A C 1
ATOM 812 O O . VAL A 1 107 ? -3.362 -10.004 -0.544 1.00 97.94 107 VAL A O 1
ATOM 815 N N . VAL A 1 108 ? -1.347 -9.052 -0.265 1.00 97.81 108 VAL A N 1
ATOM 816 C CA . VAL A 1 108 ? -1.670 -8.474 1.050 1.00 97.81 108 VAL A CA 1
ATOM 817 C C . VAL A 1 108 ? -2.783 -7.439 0.916 1.00 97.81 108 VAL A C 1
ATOM 819 O O . VAL A 1 108 ? -3.728 -7.463 1.701 1.00 97.81 108 VAL A O 1
ATOM 822 N N . ALA A 1 109 ? -2.729 -6.582 -0.105 1.00 97.56 109 ALA A N 1
ATOM 823 C CA . ALA A 1 109 ? -3.772 -5.588 -0.345 1.00 97.56 109 ALA A CA 1
ATOM 824 C C . ALA A 1 109 ? -5.128 -6.240 -0.650 1.00 97.56 109 ALA A C 1
ATOM 826 O O . ALA A 1 109 ? -6.146 -5.839 -0.086 1.00 97.56 109 ALA A O 1
ATOM 827 N N . VAL A 1 110 ? -5.148 -7.298 -1.470 1.00 98.25 110 VAL A N 1
ATOM 828 C CA . VAL A 1 110 ? -6.367 -8.082 -1.744 1.00 98.25 110 VAL A CA 1
ATOM 829 C C . VAL A 1 110 ? -6.947 -8.663 -0.451 1.00 98.25 110 VAL A C 1
ATOM 831 O O . VAL A 1 110 ? -8.146 -8.542 -0.189 1.00 98.25 110 VAL A O 1
ATOM 834 N N . TYR A 1 111 ? -6.098 -9.257 0.389 1.00 98.25 111 TYR A N 1
ATOM 835 C CA . TYR A 1 111 ? -6.516 -9.824 1.668 1.00 98.25 111 TYR A CA 1
ATOM 836 C C . TYR A 1 111 ? -7.078 -8.759 2.625 1.00 98.25 111 TYR A C 1
ATOM 838 O O . TYR A 1 111 ? -8.152 -8.941 3.205 1.00 98.25 111 TYR A O 1
ATOM 846 N N . LEU A 1 112 ? -6.396 -7.621 2.766 1.00 97.62 112 LEU A N 1
ATOM 847 C CA . LEU A 1 112 ? -6.846 -6.524 3.623 1.00 97.62 112 LEU A CA 1
ATOM 848 C C . LEU A 1 112 ? -8.127 -5.870 3.099 1.00 97.62 112 LEU A C 1
ATOM 850 O O . LEU A 1 112 ? -8.995 -5.520 3.898 1.00 97.62 112 LEU A O 1
ATOM 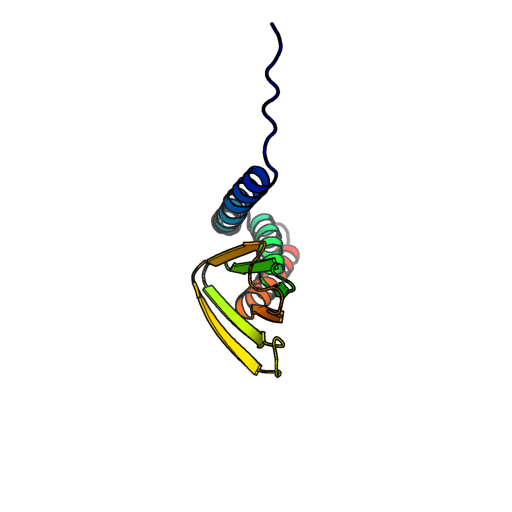854 N N . LEU A 1 113 ? -8.293 -5.751 1.779 1.00 98.19 113 LEU A N 1
ATOM 855 C CA . LEU A 1 113 ? -9.536 -5.284 1.165 1.00 98.19 113 LEU A CA 1
ATOM 856 C C . LEU A 1 113 ? -10.709 -6.198 1.532 1.00 98.19 113 LEU A C 1
ATOM 858 O O . LEU A 1 113 ? -11.769 -5.720 1.947 1.00 98.19 113 LEU A O 1
ATOM 862 N N . PHE A 1 114 ? -10.516 -7.514 1.416 1.00 98.31 114 PHE A N 1
ATOM 863 C CA . PHE A 1 114 ? -11.514 -8.491 1.838 1.00 98.31 114 PHE A CA 1
ATOM 864 C C . PHE A 1 114 ? -11.869 -8.320 3.321 1.00 98.31 114 PHE A C 1
ATOM 866 O O . PHE A 1 114 ? -13.051 -8.252 3.668 1.00 98.31 114 PHE A O 1
ATOM 873 N N . LEU A 1 115 ? -10.864 -8.184 4.192 1.00 97.81 115 LEU A N 1
ATOM 874 C CA . LEU A 1 115 ? -11.077 -7.992 5.625 1.00 97.81 115 LEU A CA 1
ATOM 875 C C . LEU A 1 115 ? -11.861 -6.706 5.927 1.00 97.81 115 LEU A C 1
ATOM 877 O O . LEU A 1 115 ? -12.808 -6.749 6.715 1.00 97.81 115 LEU A O 1
ATOM 881 N N . CYS A 1 116 ? -11.525 -5.595 5.265 1.00 97.38 116 CYS A N 1
ATOM 882 C CA . CYS A 1 116 ? -12.228 -4.321 5.424 1.00 97.38 116 CYS A CA 1
ATOM 883 C C . CYS A 1 116 ? -13.716 -4.458 5.077 1.00 97.38 116 CYS A C 1
ATOM 885 O O . CYS A 1 116 ? -14.582 -4.052 5.854 1.00 97.38 116 CYS A O 1
ATOM 887 N N . ASN A 1 117 ? -14.024 -5.079 3.936 1.00 97.56 117 ASN A N 1
ATOM 888 C CA . ASN A 1 117 ? -15.402 -5.280 3.488 1.00 97.56 117 ASN A CA 1
ATOM 889 C C . ASN A 1 117 ? -16.175 -6.238 4.401 1.00 97.56 117 ASN A C 1
ATOM 891 O O . ASN A 1 117 ? -17.333 -5.974 4.730 1.00 97.56 117 ASN A O 1
ATOM 895 N N . LYS A 1 118 ? -15.530 -7.315 4.865 1.00 97.50 118 LYS A N 1
ATOM 896 C CA . LYS A 1 118 ? -16.122 -8.257 5.820 1.00 97.50 118 LYS A CA 1
ATOM 897 C C . LYS A 1 118 ? -16.486 -7.562 7.133 1.00 97.50 118 LYS A C 1
ATOM 899 O O . LYS A 1 118 ? -17.618 -7.685 7.594 1.00 97.50 118 LYS A O 1
ATOM 904 N N . GLN A 1 119 ? -15.554 -6.813 7.722 1.00 96.81 119 GLN A N 1
ATOM 905 C CA . GLN A 1 119 ? -15.789 -6.092 8.977 1.00 96.81 119 GLN A CA 1
ATOM 906 C C . GLN A 1 119 ? -16.862 -5.010 8.825 1.00 96.81 119 GLN A C 1
ATOM 908 O O . GLN A 1 119 ? -17.717 -4.862 9.695 1.00 96.81 119 GLN A O 1
ATOM 913 N N . LEU A 1 120 ? -16.882 -4.303 7.694 1.00 95.56 120 LEU A N 1
ATOM 914 C CA . LEU A 1 120 ? -17.925 -3.325 7.402 1.00 95.56 120 LEU A CA 1
ATOM 915 C C . LEU A 1 120 ? -19.312 -3.977 7.292 1.00 95.56 120 LEU A C 1
ATOM 917 O O . LEU A 1 120 ? -20.294 -3.400 7.757 1.00 95.56 120 LEU A O 1
ATOM 921 N N . GLY A 1 121 ? -19.398 -5.173 6.702 1.00 95.38 121 GLY A N 1
ATOM 922 C CA . GLY A 1 121 ? -20.626 -5.968 6.673 1.00 95.38 121 GLY A CA 1
ATOM 923 C C . GLY A 1 121 ? -21.120 -6.315 8.078 1.00 95.38 121 GLY A C 1
ATOM 924 O O . GLY A 1 121 ? -22.290 -6.098 8.383 1.00 95.38 121 GLY A O 1
ATOM 925 N N . LEU A 1 122 ? -20.212 -6.755 8.956 1.00 94.94 122 LEU A N 1
ATOM 926 C CA . LEU A 1 122 ? -20.534 -7.074 10.351 1.00 94.94 122 LEU A CA 1
ATOM 927 C C . LEU A 1 122 ? -21.054 -5.854 11.120 1.00 94.94 122 LEU A C 1
ATOM 929 O O . LEU A 1 122 ? -22.070 -5.955 11.803 1.00 94.94 122 LEU A O 1
ATOM 933 N N . LEU A 1 123 ? -20.416 -4.691 10.966 1.00 92.81 123 LEU A N 1
ATOM 934 C CA . LEU A 1 123 ? -20.866 -3.453 11.613 1.00 92.81 123 LEU A CA 1
ATOM 935 C C . LEU A 1 123 ? -22.264 -3.022 11.161 1.00 92.81 123 LEU A C 1
ATOM 937 O O . LEU A 1 123 ? -23.024 -2.487 11.955 1.00 92.81 123 LEU A O 1
ATOM 941 N N . ARG A 1 124 ? -22.622 -3.263 9.895 1.00 89.81 124 ARG A N 1
ATOM 942 C CA . ARG A 1 124 ? -23.959 -2.942 9.370 1.00 89.81 124 ARG A CA 1
ATOM 943 C C . ARG A 1 124 ? -25.044 -3.896 9.861 1.00 89.81 124 ARG A C 1
ATOM 945 O O . ARG A 1 124 ? -26.205 -3.511 9.878 1.00 89.81 124 ARG A O 1
ATOM 952 N N . SER A 1 125 ? -24.676 -5.128 10.209 1.00 89.81 125 SER A N 1
ATOM 953 C CA . SER A 1 125 ? -25.611 -6.131 10.732 1.00 89.81 125 SER A CA 1
ATOM 954 C C . SER A 1 125 ? -25.881 -6.012 12.233 1.00 89.81 125 SER A C 1
ATOM 956 O O . SER A 1 125 ? -26.777 -6.686 12.734 1.00 89.81 125 SER A O 1
ATOM 958 N N . GLN A 1 126 ? -25.123 -5.185 12.961 1.00 84.88 126 GLN A N 1
ATOM 959 C CA . GLN A 1 126 ? -25.370 -4.959 14.383 1.00 84.88 126 GLN A CA 1
ATOM 960 C C . GLN A 1 126 ? -26.611 -4.069 14.559 1.00 84.88 126 GLN A C 1
ATOM 962 O O . GLN A 1 126 ? -26.713 -3.041 13.883 1.00 84.88 126 GLN A O 1
ATOM 967 N N . PRO A 1 127 ? -27.561 -4.436 15.438 1.00 63.50 127 PRO A N 1
ATOM 968 C CA . PRO A 1 127 ? -28.668 -3.552 15.776 1.00 63.50 127 PRO A CA 1
ATOM 969 C C . PRO A 1 127 ? -28.111 -2.264 16.390 1.00 63.50 127 PRO A C 1
ATOM 971 O O . PRO A 1 127 ? -27.147 -2.311 17.156 1.00 63.50 127 PRO A O 1
ATOM 974 N N . ALA A 1 128 ? -28.695 -1.118 16.031 1.00 69.50 128 ALA A N 1
ATOM 975 C CA . ALA A 1 128 ? -28.373 0.145 16.686 1.00 69.50 128 ALA A CA 1
ATOM 976 C C . ALA A 1 128 ? -28.637 -0.019 18.190 1.00 69.50 128 ALA A C 1
ATOM 978 O O . ALA A 1 128 ? -29.757 -0.364 18.573 1.00 69.50 128 ALA A O 1
ATOM 979 N N . ALA A 1 129 ? -27.580 0.127 18.991 1.00 57.53 129 ALA A 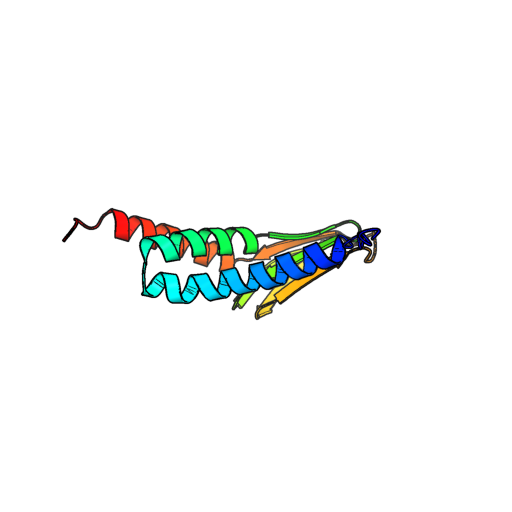N 1
ATOM 980 C CA . ALA A 1 129 ? -27.650 0.100 20.448 1.00 57.53 129 ALA A CA 1
ATOM 981 C C . ALA A 1 129 ? -28.433 1.303 20.986 1.00 57.53 129 ALA A C 1
ATOM 983 O O . ALA A 1 129 ? -28.332 2.390 20.365 1.00 57.53 129 ALA A O 1
#

Sequence (129 aa):
MVAHVQNVSGIYLLIVAMVLWEGFSIYCGPLVLQQPARGLRLSAINQAMQIFSFAVNGYALKYVAGAGFMLGMDLTAAPKFLCNLTLSSLEITINREHDLVTLGINVVAVYLLFLCNKQLGLLRSQPAA

pLDDT: mean 89.8, std 11.01, range [43.56, 98.31]

Organism: NCBI:txid1850093

Radius of gyration: 18.64 Å; chains: 1; bounding box: 42×60×44 Å